Protein AF-A0A7Z8RIX9-F1 (afdb_monomer_lite)

Foldseek 3Di:
DDDDDDPCPPPDDDPPDDDDDDDDPPDWFDWDWDWDQLVDPVPRIDTADTDTGPDDDPDWDWDWDDDSVDIDIDTDD

Secondary structure (DSSP, 8-state):
------TTTT----SS--------TT--SEEEEEEEE---TT-SEEEEEEEEEE---S--EEEEEE-SSSEEEEEE-

Sequence (77 aa):
LTHKTWDGSGRDKTAHYSTVIPLPPNSKNIKIVARECTGLAWEWWRTIINEQNVPLTNEIKVSIGGTTLYPTASISH

Radius of gyration: 13.72 Å; chains: 1; bounding box: 36×22×34 Å

pLDDT: mean 94.3, std 4.29, range [78.25, 97.94]

Structure (mmCIF, N/CA/C/O backbone):
data_AF-A0A7Z8RIX9-F1
#
_entry.id   AF-A0A7Z8RIX9-F1
#
loop_
_atom_site.group_PDB
_atom_site.id
_atom_site.type_symbol
_atom_site.label_atom_id
_atom_site.label_alt_id
_atom_site.label_comp_id
_atom_site.label_asym_id
_atom_site.label_entity_id
_atom_site.label_seq_id
_atom_site.pdbx_PDB_ins_code
_atom_site.Cartn_x
_atom_site.Cartn_y
_atom_site.Cartn_z
_atom_site.occupancy
_atom_site.B_iso_or_equiv
_atom_site.auth_seq_id
_atom_site.auth_comp_id
_atom_site.auth_asym_id
_atom_site.auth_atom_id
_atom_site.pdbx_PDB_model_num
ATOM 1 N N . LEU A 1 1 ? -4.469 -7.143 21.997 1.00 79.81 1 LEU A N 1
ATOM 2 C CA . LEU A 1 1 ? -4.352 -6.519 20.658 1.00 79.81 1 LEU A CA 1
ATOM 3 C C . LEU A 1 1 ? -4.232 -7.641 19.644 1.00 79.81 1 LEU A C 1
ATOM 5 O O . LEU A 1 1 ? -3.374 -8.492 19.831 1.00 79.81 1 LEU A O 1
ATOM 9 N N . THR A 1 2 ? -5.092 -7.675 18.629 1.00 93.00 2 THR A N 1
ATOM 10 C CA . THR A 1 2 ? -5.035 -8.710 17.588 1.00 93.00 2 THR A CA 1
ATOM 11 C C . THR A 1 2 ? -4.433 -8.099 16.336 1.00 93.00 2 THR A C 1
ATOM 13 O O . THR A 1 2 ? -5.030 -7.201 15.748 1.00 93.00 2 THR A O 1
ATOM 16 N N . HIS A 1 3 ? -3.248 -8.562 15.947 1.00 95.88 3 HIS A N 1
ATOM 17 C CA . HIS A 1 3 ? -2.600 -8.109 14.722 1.00 95.88 3 HIS A CA 1
ATOM 18 C C . HIS A 1 3 ? -3.341 -8.656 13.493 1.00 95.88 3 HIS A C 1
ATOM 20 O O . HIS A 1 3 ? -3.787 -9.806 13.490 1.00 95.88 3 HIS A O 1
ATOM 26 N N . LYS A 1 4 ? -3.488 -7.824 12.459 1.00 96.25 4 LYS A N 1
ATOM 27 C CA . LYS A 1 4 ? -4.156 -8.163 11.199 1.00 96.25 4 LYS A CA 1
ATOM 28 C C . LYS A 1 4 ? -3.331 -7.647 10.026 1.00 96.25 4 LYS A C 1
ATOM 30 O O . LYS A 1 4 ? -2.699 -6.601 10.122 1.00 96.25 4 LYS A O 1
ATOM 35 N N . THR A 1 5 ? -3.365 -8.387 8.928 1.00 97.19 5 THR A N 1
ATOM 36 C CA . THR A 1 5 ? -2.690 -8.063 7.668 1.00 97.19 5 THR A CA 1
ATOM 37 C C . THR A 1 5 ? -3.657 -8.284 6.518 1.00 97.19 5 THR A C 1
ATOM 39 O O . THR A 1 5 ? -4.542 -9.130 6.614 1.00 97.19 5 THR A O 1
ATOM 42 N N . TRP A 1 6 ? -3.478 -7.554 5.421 1.00 97.88 6 TRP A N 1
ATOM 43 C CA . TRP A 1 6 ? -4.207 -7.830 4.187 1.00 97.88 6 TRP A CA 1
ATOM 44 C C . TRP A 1 6 ? -3.620 -9.051 3.470 1.00 97.88 6 TRP A C 1
ATOM 46 O O . TRP A 1 6 ? -2.404 -9.127 3.299 1.00 97.88 6 TRP A O 1
ATOM 56 N N . ASP A 1 7 ? -4.463 -9.960 2.985 1.00 96.88 7 ASP A N 1
ATOM 57 C CA . ASP A 1 7 ? -4.044 -11.209 2.321 1.00 96.88 7 ASP A CA 1
ATOM 58 C C . ASP A 1 7 ? -3.251 -10.992 1.018 1.00 96.88 7 ASP A C 1
ATOM 60 O O . ASP A 1 7 ? -2.506 -11.868 0.569 1.00 96.88 7 ASP A O 1
ATOM 64 N N . GLY A 1 8 ? -3.401 -9.817 0.398 1.00 96.00 8 GLY A N 1
ATOM 65 C CA . GLY A 1 8 ? -2.645 -9.413 -0.788 1.00 96.00 8 GLY A CA 1
ATOM 66 C C . GLY A 1 8 ? -1.274 -8.798 -0.494 1.00 96.00 8 GLY A C 1
ATOM 67 O O . GLY A 1 8 ? -0.562 -8.456 -1.438 1.00 96.00 8 GLY A O 1
ATOM 68 N N . SER A 1 9 ? -0.898 -8.652 0.780 1.00 96.06 9 SER A N 1
ATOM 69 C CA . SER A 1 9 ? 0.399 -8.094 1.183 1.00 96.06 9 SER A CA 1
ATOM 70 C C . SER A 1 9 ? 1.560 -8.925 0.631 1.00 96.06 9 SER A C 1
ATOM 72 O O . SER A 1 9 ? 1.534 -10.152 0.689 1.00 96.06 9 SER A O 1
ATOM 74 N N . GLY A 1 10 ? 2.594 -8.254 0.116 1.00 93.19 10 GLY A N 1
ATOM 75 C CA . GLY A 1 10 ? 3.807 -8.909 -0.390 1.00 93.19 10 GLY A CA 1
ATOM 76 C C . GLY A 1 10 ? 3.657 -9.605 -1.747 1.00 93.19 10 GLY A C 1
ATOM 77 O O . GLY A 1 10 ? 4.546 -10.359 -2.126 1.00 93.19 10 GLY A O 1
ATOM 78 N N . ARG A 1 11 ? 2.550 -9.381 -2.468 1.00 95.31 11 ARG A N 1
ATOM 79 C CA . ARG A 1 11 ? 2.335 -9.911 -3.823 1.00 95.31 11 ARG A CA 1
ATOM 80 C C . ARG A 1 11 ? 2.511 -8.824 -4.875 1.00 95.31 11 ARG A C 1
ATOM 82 O O . ARG A 1 11 ? 2.085 -7.690 -4.656 1.00 95.31 11 ARG A O 1
ATOM 89 N N . ASP A 1 12 ? 3.031 -9.211 -6.033 1.00 94.62 12 ASP A N 1
ATOM 90 C CA . ASP A 1 12 ? 3.201 -8.312 -7.172 1.00 94.62 12 ASP A CA 1
ATOM 91 C C . ASP A 1 12 ? 1.852 -7.843 -7.730 1.00 94.62 12 ASP A C 1
ATOM 93 O O . ASP A 1 12 ? 0.872 -8.598 -7.774 1.00 94.62 12 ASP A O 1
ATOM 97 N N . LYS A 1 13 ? 1.805 -6.574 -8.147 1.00 96.12 13 LYS A N 1
ATOM 98 C CA . LYS A 1 13 ? 0.639 -5.909 -8.742 1.00 96.12 13 LYS A CA 1
ATOM 99 C C . LYS A 1 13 ? 1.101 -5.062 -9.923 1.00 96.12 13 LYS A C 1
ATOM 101 O O . LYS A 1 13 ? 2.103 -4.363 -9.818 1.00 96.12 13 LYS A O 1
ATOM 106 N N . THR A 1 14 ? 0.364 -5.111 -11.029 1.00 95.31 14 THR A N 1
ATOM 107 C CA . THR A 1 14 ? 0.658 -4.358 -12.258 1.00 95.31 14 THR A CA 1
ATOM 108 C C . THR A 1 14 ? -0.416 -3.309 -12.521 1.00 95.31 14 THR A C 1
ATOM 110 O O . THR A 1 14 ? -1.555 -3.452 -12.074 1.00 95.31 14 THR A O 1
ATOM 113 N N . ALA A 1 15 ? -0.081 -2.259 -13.270 1.00 93.88 15 ALA A N 1
ATOM 114 C CA . ALA A 1 15 ? -1.076 -1.287 -13.708 1.00 93.88 15 ALA A CA 1
ATOM 115 C C . ALA A 1 15 ? -2.030 -1.913 -14.756 1.00 93.88 15 ALA A C 1
ATOM 117 O O . ALA A 1 15 ? -1.576 -2.625 -15.646 1.00 93.88 15 ALA A O 1
ATOM 118 N N . HIS A 1 16 ? -3.345 -1.680 -14.714 1.00 95.00 16 HIS A N 1
ATOM 119 C CA . HIS A 1 16 ? -4.104 -1.014 -13.650 1.00 95.00 16 HIS A CA 1
ATOM 120 C C . HIS A 1 16 ? -4.599 -2.037 -12.609 1.00 95.00 16 HIS A C 1
ATOM 122 O O . HIS A 1 16 ? -5.126 -3.087 -12.973 1.00 95.00 16 HIS A O 1
ATOM 128 N N . TYR A 1 17 ? -4.485 -1.717 -11.318 1.00 97.50 17 TYR A N 1
ATOM 129 C CA . TYR A 1 17 ? -4.971 -2.558 -10.220 1.00 97.50 17 TYR A CA 1
ATOM 130 C C . TYR A 1 17 ? -5.735 -1.712 -9.202 1.00 97.50 17 TYR A C 1
ATOM 132 O O . TYR A 1 17 ? -5.311 -0.612 -8.860 1.00 97.50 17 TYR A O 1
ATOM 140 N N . SER A 1 18 ? -6.851 -2.238 -8.701 1.00 97.38 18 SER A N 1
ATOM 141 C CA . SER A 1 18 ? -7.642 -1.621 -7.637 1.00 97.38 18 SER A CA 1
ATOM 142 C C . SER A 1 18 ? -8.190 -2.700 -6.709 1.00 97.38 18 SER A C 1
ATOM 144 O O . SER A 1 18 ? -8.464 -3.822 -7.134 1.00 97.38 18 SER A O 1
ATOM 146 N N . THR A 1 19 ? -8.318 -2.372 -5.427 1.00 97.81 19 THR A N 1
ATOM 147 C CA . THR A 1 19 ? -8.875 -3.255 -4.402 1.00 97.81 19 THR A CA 1
ATOM 148 C C . THR A 1 19 ? -9.420 -2.423 -3.251 1.00 97.81 19 THR A C 1
ATOM 150 O O . THR A 1 19 ? -8.949 -1.316 -3.000 1.00 97.81 19 THR A O 1
ATOM 153 N N . VAL A 1 20 ? -10.363 -2.991 -2.504 1.00 97.94 20 VAL A N 1
ATOM 154 C CA . VAL A 1 20 ? -10.863 -2.423 -1.248 1.00 97.94 20 VAL A CA 1
ATOM 155 C C . VAL A 1 20 ? -10.464 -3.348 -0.105 1.00 97.94 20 VAL A C 1
ATOM 157 O O . VAL A 1 20 ? -10.571 -4.568 -0.228 1.00 97.94 20 VAL A O 1
ATOM 160 N N . ILE A 1 21 ? -9.978 -2.775 0.995 1.00 97.62 21 ILE A N 1
ATOM 161 C CA . ILE A 1 21 ? -9.600 -3.513 2.204 1.00 97.62 21 ILE A CA 1
ATOM 162 C C . ILE A 1 21 ? -10.528 -3.037 3.328 1.00 97.62 21 ILE A C 1
ATOM 164 O O . ILE A 1 21 ? -10.335 -1.930 3.832 1.00 97.62 21 ILE A O 1
ATOM 168 N N . PRO A 1 22 ? -11.555 -3.818 3.708 1.00 97.12 22 PRO A N 1
ATOM 169 C CA . PRO A 1 22 ? -12.470 -3.414 4.765 1.00 97.12 22 PRO A CA 1
ATOM 170 C C . PRO A 1 22 ? -11.759 -3.439 6.122 1.00 97.12 22 PRO A C 1
ATOM 172 O O . PRO A 1 22 ? -11.133 -4.434 6.493 1.00 97.12 22 PRO A O 1
ATOM 175 N N . LEU A 1 23 ? -11.885 -2.347 6.875 1.00 96.94 23 LEU A N 1
ATOM 176 C CA . LEU A 1 23 ? -11.340 -2.218 8.222 1.00 96.94 23 LEU A CA 1
ATOM 177 C C . LEU A 1 23 ? -12.481 -2.205 9.250 1.00 96.94 23 LEU A C 1
ATOM 179 O O . LEU A 1 23 ? -13.415 -1.415 9.113 1.00 96.94 23 LEU A O 1
ATOM 183 N N . PRO A 1 24 ? -12.428 -3.045 10.297 1.00 96.00 24 PRO A N 1
ATOM 184 C CA . PRO A 1 24 ? -13.377 -2.970 11.402 1.00 96.00 24 PRO A CA 1
ATOM 185 C C . PRO A 1 24 ? -13.312 -1.620 12.149 1.00 96.00 24 PRO A C 1
ATOM 187 O O . PRO A 1 24 ? -12.226 -1.037 12.239 1.00 96.00 24 PRO A O 1
ATOM 190 N N . PRO A 1 25 ? -14.406 -1.159 12.790 1.00 95.12 25 PRO A N 1
ATOM 191 C CA . PRO A 1 25 ? -14.448 0.128 13.504 1.00 95.12 25 PRO A CA 1
ATOM 192 C C . PRO A 1 25 ? -13.461 0.266 14.675 1.00 95.12 25 PRO A C 1
ATOM 194 O O . PRO A 1 25 ? -13.168 1.367 15.123 1.00 95.12 25 PRO A O 1
ATOM 197 N N . ASN A 1 26 ? -12.949 -0.848 15.202 1.00 95.19 26 ASN A N 1
ATOM 198 C CA . ASN A 1 26 ? -11.969 -0.872 16.290 1.00 95.19 26 ASN A CA 1
ATOM 199 C C . ASN A 1 26 ? -10.509 -0.957 15.796 1.00 95.19 26 ASN A C 1
ATOM 201 O O . ASN A 1 26 ? -9.614 -1.247 16.596 1.00 95.19 26 ASN A O 1
ATOM 205 N N . SER A 1 27 ? -10.264 -0.734 14.500 1.00 96.25 27 SER A N 1
ATOM 206 C CA . SER A 1 27 ? -8.923 -0.757 13.906 1.00 96.25 27 SER A CA 1
ATOM 207 C C . SER A 1 27 ? -8.054 0.373 14.458 1.00 96.25 27 SER A C 1
ATOM 209 O O . SER A 1 27 ? -8.480 1.522 14.547 1.00 96.25 27 SER A O 1
ATOM 211 N N . LYS A 1 28 ? -6.818 0.042 14.836 1.00 95.56 28 LYS A N 1
ATOM 212 C CA . LYS A 1 28 ? -5.817 0.977 15.370 1.00 95.56 28 LYS A CA 1
ATOM 213 C C . LYS A 1 28 ? -4.456 0.671 14.757 1.00 95.56 28 LYS A C 1
ATOM 215 O O . LYS A 1 28 ? -4.238 -0.446 14.293 1.00 95.56 28 LYS A O 1
ATOM 220 N N . ASN A 1 29 ? -3.543 1.641 14.808 1.00 96.00 29 ASN A N 1
ATOM 221 C CA . ASN A 1 29 ? -2.173 1.520 14.295 1.00 96.00 29 ASN A CA 1
ATOM 222 C C . ASN A 1 29 ? -2.137 1.096 12.815 1.00 96.00 29 ASN A C 1
ATOM 224 O O . ASN A 1 29 ? -1.389 0.197 12.430 1.00 96.00 29 ASN A O 1
ATOM 228 N N . ILE A 1 30 ? -2.984 1.721 11.991 1.00 96.56 30 ILE A N 1
ATOM 229 C CA . ILE A 1 30 ? -3.063 1.427 10.559 1.00 96.56 30 ILE A CA 1
ATOM 230 C C . ILE A 1 30 ? -1.748 1.867 9.907 1.00 96.56 30 ILE A C 1
ATOM 232 O O . ILE A 1 30 ? -1.329 3.019 10.042 1.00 96.56 30 ILE A O 1
ATOM 236 N N . LYS A 1 31 ? -1.089 0.933 9.217 1.00 97.44 31 LYS A N 1
ATOM 237 C CA . LYS A 1 31 ? 0.154 1.162 8.479 1.00 97.44 31 LYS A CA 1
ATOM 238 C C . LYS A 1 31 ? -0.045 0.775 7.022 1.00 97.44 31 LYS A C 1
ATOM 240 O O . LYS A 1 31 ? -0.476 -0.340 6.735 1.00 97.44 31 LYS A O 1
ATOM 245 N N . ILE A 1 32 ? 0.309 1.681 6.118 1.00 97.12 32 ILE A N 1
ATOM 246 C CA . ILE A 1 32 ? 0.171 1.492 4.675 1.00 97.12 32 ILE A CA 1
ATOM 247 C C . ILE A 1 32 ? 1.558 1.597 4.058 1.00 97.12 32 ILE A C 1
ATOM 249 O O . ILE A 1 32 ? 2.259 2.592 4.239 1.00 97.12 32 ILE A O 1
ATOM 253 N N . VAL A 1 33 ? 1.968 0.547 3.348 1.00 97.06 33 VAL A N 1
ATOM 254 C CA . VAL A 1 33 ? 3.264 0.488 2.670 1.00 97.06 33 VAL A CA 1
ATOM 255 C C . VAL A 1 33 ? 3.051 0.087 1.221 1.00 97.06 33 VAL A C 1
ATOM 257 O O . VAL A 1 33 ? 2.401 -0.922 0.952 1.00 97.06 33 VAL A O 1
ATOM 260 N N . ALA A 1 34 ? 3.645 0.845 0.305 1.00 96.31 34 ALA A N 1
ATOM 261 C CA . ALA A 1 34 ? 3.716 0.509 -1.111 1.00 96.31 34 ALA A CA 1
ATOM 262 C C . ALA A 1 34 ? 5.171 0.585 -1.576 1.00 96.31 34 ALA A C 1
ATOM 264 O O . ALA A 1 34 ? 5.894 1.530 -1.242 1.00 96.31 34 ALA A O 1
ATOM 265 N N . ARG A 1 35 ? 5.601 -0.425 -2.333 1.00 95.06 35 ARG A N 1
ATOM 266 C CA . ARG A 1 35 ? 6.949 -0.519 -2.895 1.00 95.06 35 ARG A CA 1
ATOM 267 C C . ARG A 1 35 ? 6.866 -0.810 -4.384 1.00 95.06 35 ARG A C 1
ATOM 269 O O . ARG A 1 35 ? 5.998 -1.567 -4.806 1.00 95.06 35 ARG A O 1
ATOM 276 N N . GLU A 1 36 ? 7.785 -0.240 -5.142 1.00 94.06 36 GLU A N 1
ATOM 277 C CA . GLU A 1 36 ? 7.987 -0.536 -6.556 1.00 94.06 36 GLU A CA 1
ATOM 278 C C . GLU A 1 36 ? 9.223 -1.417 -6.735 1.00 94.06 36 GLU A C 1
ATOM 280 O O . GLU A 1 36 ? 10.250 -1.198 -6.087 1.00 94.06 36 GLU A O 1
ATOM 285 N N . CYS A 1 37 ? 9.116 -2.403 -7.627 1.00 91.12 37 CYS A N 1
ATOM 286 C CA . CYS A 1 37 ? 10.238 -3.222 -8.066 1.00 91.12 37 CYS A CA 1
ATOM 287 C C . CYS A 1 37 ? 10.981 -2.480 -9.185 1.00 91.12 37 CYS A C 1
ATOM 289 O O . CYS A 1 37 ? 10.495 -2.424 -10.312 1.00 91.12 37 CYS A O 1
ATOM 291 N N . THR A 1 38 ? 12.136 -1.884 -8.878 1.00 87.12 38 THR A N 1
ATOM 292 C CA . THR A 1 38 ? 12.888 -1.071 -9.857 1.00 87.12 38 THR A CA 1
ATOM 293 C C . THR A 1 38 ? 13.749 -1.921 -10.796 1.00 87.12 38 THR A C 1
ATOM 295 O O . THR A 1 38 ? 14.195 -1.436 -11.833 1.00 87.12 38 THR A O 1
ATOM 298 N N . GLY A 1 39 ? 14.034 -3.173 -10.414 1.00 84.38 39 GLY A N 1
ATOM 299 C CA . GLY A 1 39 ? 14.961 -4.055 -11.129 1.00 84.38 39 GLY A CA 1
ATOM 300 C C . GLY A 1 39 ? 16.438 -3.634 -11.058 1.00 84.38 39 GLY A C 1
ATOM 301 O O . GLY A 1 39 ? 17.263 -4.207 -11.766 1.00 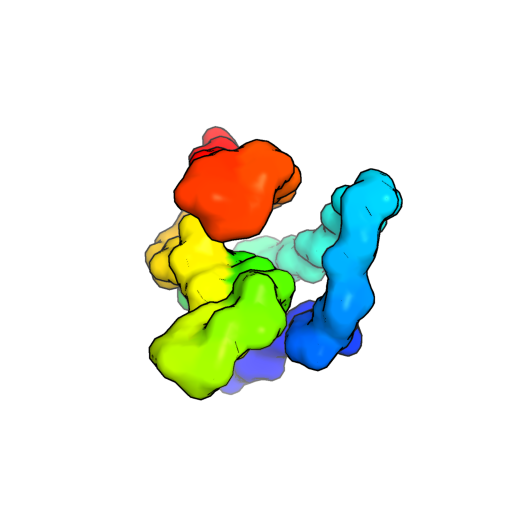84.38 39 GLY A O 1
ATOM 302 N N . LEU A 1 40 ? 16.795 -2.641 -10.232 1.00 84.94 40 LEU A N 1
ATOM 303 C CA . LEU A 1 40 ? 18.175 -2.176 -10.054 1.00 84.94 40 LEU A CA 1
ATOM 304 C C . LEU A 1 40 ? 18.895 -2.973 -8.965 1.00 84.94 40 LEU A C 1
ATOM 306 O O . LEU A 1 40 ? 18.407 -3.042 -7.838 1.00 84.94 40 LEU A O 1
ATOM 310 N N . ALA A 1 41 ? 20.102 -3.481 -9.253 1.00 82.25 41 ALA A N 1
ATOM 311 C CA . ALA A 1 41 ? 20.914 -4.306 -8.335 1.00 82.25 41 ALA A CA 1
ATOM 312 C C . ALA A 1 41 ? 21.073 -3.712 -6.929 1.00 82.25 41 ALA A C 1
ATOM 314 O O . ALA A 1 41 ? 21.064 -4.442 -5.942 1.00 82.25 41 ALA A O 1
ATOM 315 N N . TRP A 1 42 ? 21.182 -2.389 -6.842 1.00 78.25 42 TRP A N 1
ATOM 316 C CA . TRP A 1 42 ? 21.403 -1.656 -5.598 1.00 78.25 42 TRP A CA 1
ATOM 317 C C . TRP A 1 42 ? 20.121 -1.115 -4.946 1.00 78.25 42 TRP A C 1
ATOM 319 O O . TRP A 1 42 ? 20.186 -0.611 -3.830 1.00 78.25 42 TRP A O 1
ATOM 329 N N . GLU A 1 43 ? 18.960 -1.201 -5.604 1.00 83.44 43 GLU A N 1
ATOM 330 C CA . GLU A 1 43 ? 17.690 -0.677 -5.080 1.00 83.44 43 GLU A CA 1
ATOM 331 C C . GLU A 1 43 ? 16.486 -1.479 -5.598 1.00 83.44 43 GLU A C 1
ATOM 333 O O . GLU A 1 43 ? 15.508 -0.917 -6.086 1.00 83.44 43 GLU A O 1
ATOM 338 N N . TRP A 1 44 ? 16.549 -2.811 -5.506 1.00 84.94 44 TRP A N 1
ATOM 339 C CA . TRP A 1 44 ? 15.572 -3.706 -6.145 1.00 84.94 44 TRP A CA 1
ATOM 340 C C . TRP A 1 44 ? 14.115 -3.406 -5.755 1.00 84.94 44 TRP A C 1
ATOM 342 O O . TRP A 1 44 ? 13.212 -3.577 -6.569 1.00 84.94 44 TRP A O 1
ATOM 352 N N . TRP A 1 45 ? 13.900 -2.892 -4.538 1.00 91.19 45 TRP A N 1
ATOM 353 C CA . TRP A 1 45 ? 12.613 -2.391 -4.060 1.00 91.19 45 TRP A CA 1
ATOM 354 C C . TRP A 1 45 ? 12.742 -0.966 -3.522 1.00 91.19 45 TRP A C 1
ATOM 356 O O . TRP A 1 45 ? 13.365 -0.753 -2.480 1.00 91.19 45 TRP A O 1
ATOM 366 N N . ARG A 1 46 ? 12.079 -0.005 -4.169 1.00 93.31 46 ARG A N 1
ATOM 367 C CA . ARG A 1 46 ? 11.961 1.374 -3.680 1.00 93.31 46 ARG A CA 1
ATOM 368 C C . ARG A 1 46 ? 10.644 1.551 -2.940 1.00 93.31 46 ARG A C 1
ATOM 370 O O . ARG A 1 46 ? 9.592 1.147 -3.425 1.00 93.31 46 ARG A O 1
ATOM 377 N N . THR A 1 47 ? 10.678 2.158 -1.757 1.00 95.00 47 THR A N 1
ATOM 378 C CA . THR A 1 47 ? 9.452 2.463 -1.003 1.00 95.00 47 THR A CA 1
ATOM 379 C C . THR A 1 47 ? 8.847 3.769 -1.504 1.00 95.00 47 THR A C 1
ATOM 381 O O . THR A 1 47 ? 9.502 4.802 -1.435 1.00 95.00 47 THR A O 1
ATOM 384 N N . ILE A 1 48 ? 7.606 3.717 -1.992 1.00 95.25 48 ILE A N 1
ATOM 385 C CA . ILE A 1 48 ? 6.869 4.891 -2.488 1.00 95.25 48 ILE A CA 1
ATOM 386 C C . ILE A 1 48 ? 5.955 5.447 -1.388 1.00 95.25 48 ILE A C 1
ATOM 388 O O . ILE A 1 48 ? 5.798 6.655 -1.252 1.00 95.25 48 ILE A O 1
ATOM 392 N N . ILE A 1 49 ? 5.382 4.564 -0.564 1.00 95.94 49 ILE A N 1
ATOM 393 C CA . ILE A 1 49 ? 4.553 4.933 0.588 1.00 95.94 49 ILE A CA 1
ATOM 394 C C . ILE A 1 49 ? 5.034 4.161 1.812 1.00 95.94 49 ILE A C 1
ATOM 396 O O . ILE A 1 49 ? 5.241 2.949 1.737 1.00 95.94 49 ILE A O 1
ATOM 400 N N . ASN A 1 50 ? 5.163 4.847 2.947 1.00 96.50 50 ASN A N 1
ATOM 401 C CA . ASN A 1 50 ? 5.376 4.242 4.262 1.00 96.50 50 ASN A CA 1
ATOM 402 C C . ASN A 1 50 ? 4.705 5.096 5.337 1.00 96.50 50 ASN A C 1
ATOM 404 O O . ASN A 1 50 ? 5.377 5.735 6.144 1.00 96.50 50 ASN A O 1
ATOM 408 N N . GLU A 1 51 ? 3.377 5.114 5.314 1.00 96.31 51 GLU A N 1
ATOM 409 C CA . GLU A 1 51 ? 2.588 5.899 6.256 1.00 96.31 51 GLU A CA 1
ATOM 410 C C . GLU A 1 51 ? 2.241 5.058 7.484 1.00 96.31 51 GLU A C 1
ATOM 412 O O . GLU A 1 51 ? 1.832 3.895 7.372 1.00 96.31 51 GLU A O 1
ATOM 417 N N . GLN A 1 52 ? 2.421 5.641 8.665 1.00 96.31 52 GLN A N 1
ATOM 418 C CA . GLN A 1 52 ? 2.204 4.974 9.945 1.00 96.31 52 GLN A CA 1
ATOM 419 C C . GLN A 1 52 ? 1.157 5.729 10.751 1.00 96.31 52 GLN A C 1
ATOM 421 O O . GLN A 1 52 ? 1.095 6.949 10.703 1.00 96.31 52 GLN A O 1
ATOM 426 N N . ASN A 1 53 ? 0.376 5.001 11.550 1.00 94.94 53 ASN A N 1
ATOM 427 C CA . ASN A 1 53 ? -0.685 5.580 12.378 1.00 94.94 53 ASN A CA 1
ATOM 428 C C . ASN A 1 53 ? -1.711 6.382 11.563 1.00 94.94 53 ASN A C 1
ATOM 430 O O . ASN A 1 53 ? -2.189 7.422 12.013 1.00 94.94 53 ASN A O 1
ATOM 434 N N . VAL A 1 54 ? -2.074 5.872 10.382 1.00 96.44 54 VAL A N 1
ATOM 435 C CA . VAL A 1 54 ? -3.118 6.473 9.543 1.00 96.44 54 VAL A CA 1
ATOM 436 C C . VAL A 1 54 ? -4.425 6.535 10.348 1.00 96.44 54 VAL A C 1
ATOM 438 O O . VAL A 1 54 ? -4.810 5.518 10.944 1.00 96.44 54 VAL A O 1
ATOM 441 N N . PRO A 1 55 ? -5.109 7.695 10.405 1.00 96.00 55 PRO A N 1
ATOM 442 C CA . PRO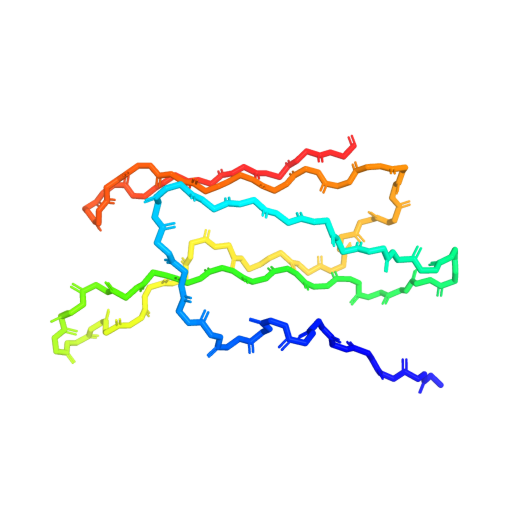 A 1 55 ? -6.374 7.807 11.114 1.00 96.00 55 PRO A CA 1
ATOM 443 C C . PRO A 1 55 ? -7.436 6.929 10.448 1.00 96.00 55 PRO A C 1
ATOM 445 O O . PRO A 1 55 ? -7.537 6.870 9.224 1.00 96.00 55 PRO A O 1
ATOM 448 N N . LEU A 1 56 ? -8.244 6.248 11.261 1.00 96.62 56 LEU A N 1
ATOM 449 C CA . LEU A 1 56 ? -9.403 5.515 10.762 1.00 96.62 56 LEU A CA 1
ATOM 450 C C . LEU A 1 56 ? -10.499 6.524 10.390 1.00 96.62 56 LEU A C 1
ATOM 452 O O . LEU A 1 56 ? -11.156 7.071 11.275 1.00 96.62 56 LEU A O 1
ATOM 456 N N . THR A 1 57 ? -10.681 6.767 9.094 1.00 96.38 57 THR A N 1
ATOM 457 C CA . THR A 1 57 ? -11.790 7.559 8.541 1.00 96.38 57 THR A CA 1
ATOM 458 C C . THR A 1 57 ? -12.753 6.661 7.762 1.00 96.38 57 THR A C 1
ATOM 460 O O . THR A 1 57 ? -12.541 5.452 7.649 1.00 96.38 57 THR A O 1
ATOM 463 N N . ASN A 1 58 ? -13.837 7.242 7.236 1.00 95.56 58 ASN A N 1
ATOM 464 C CA . ASN A 1 58 ? -14.801 6.506 6.413 1.00 95.56 58 ASN A CA 1
ATOM 465 C C . ASN A 1 58 ? -14.156 5.922 5.149 1.00 95.56 58 ASN A C 1
ATOM 467 O O . ASN A 1 58 ? -14.554 4.852 4.695 1.00 95.56 58 ASN A O 1
ATOM 471 N N . GLU A 1 59 ? -13.174 6.622 4.580 1.00 96.81 59 GLU A N 1
ATOM 472 C CA . GLU A 1 59 ? -12.493 6.199 3.367 1.00 96.81 59 GLU A CA 1
ATOM 473 C C . GLU A 1 59 ? -11.043 6.682 3.382 1.00 96.81 59 GLU A C 1
ATOM 475 O O . GLU A 1 59 ? -10.779 7.877 3.426 1.00 96.81 59 GLU A O 1
ATOM 480 N N . ILE A 1 60 ? -10.100 5.744 3.304 1.00 97.62 60 ILE A N 1
ATOM 481 C CA . ILE A 1 60 ? -8.677 6.044 3.136 1.00 97.62 60 ILE A CA 1
ATOM 482 C C . ILE A 1 60 ? -8.331 5.730 1.681 1.00 97.62 60 ILE A C 1
ATOM 484 O O . ILE A 1 60 ? -8.178 4.563 1.310 1.00 97.62 60 ILE A O 1
ATOM 488 N N . LYS A 1 61 ? -8.224 6.762 0.840 1.00 97.75 61 LYS A N 1
ATOM 489 C CA . LYS A 1 61 ? -7.844 6.602 -0.569 1.00 97.75 61 LYS A CA 1
ATOM 490 C C . LYS A 1 61 ? -6.335 6.638 -0.692 1.00 97.75 61 LYS A C 1
ATOM 492 O O . LYS A 1 61 ? -5.706 7.638 -0.359 1.00 97.75 61 LYS A O 1
ATOM 497 N N . VAL A 1 62 ? -5.776 5.557 -1.219 1.00 97.44 62 VAL A N 1
ATOM 498 C CA . VAL A 1 62 ? -4.348 5.426 -1.503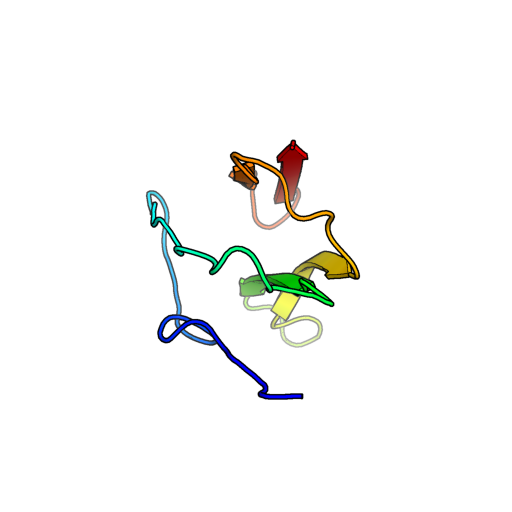 1.00 97.44 62 VAL A CA 1
ATOM 499 C C . VAL A 1 62 ? -4.190 5.263 -3.002 1.00 97.44 62 VAL A C 1
ATOM 501 O O . VAL A 1 62 ? -4.732 4.323 -3.580 1.00 97.44 62 VAL A O 1
ATOM 504 N N . SER A 1 63 ? -3.461 6.177 -3.632 1.00 97.44 63 SER A N 1
ATOM 505 C CA . SER A 1 63 ? -3.153 6.111 -5.061 1.00 97.44 63 SER A CA 1
ATOM 506 C C . SER A 1 63 ? -1.648 6.093 -5.261 1.00 97.44 63 SER A C 1
ATOM 508 O O . SER A 1 63 ? -0.924 6.840 -4.608 1.00 97.44 63 SER A O 1
ATOM 510 N N . ILE A 1 64 ? -1.186 5.240 -6.172 1.00 96.81 64 ILE A N 1
ATOM 511 C CA . ILE A 1 64 ? 0.200 5.193 -6.643 1.00 96.81 64 ILE A CA 1
ATOM 512 C C . ILE A 1 64 ? 0.212 5.296 -8.167 1.00 96.81 64 ILE A C 1
ATOM 514 O O . ILE A 1 64 ? -0.716 4.828 -8.828 1.00 96.81 64 ILE A O 1
ATOM 518 N N . GLY A 1 65 ? 1.250 5.905 -8.726 1.00 95.88 65 GLY A N 1
ATOM 519 C CA . GLY A 1 65 ? 1.393 6.092 -10.164 1.00 95.88 65 GLY A CA 1
ATOM 520 C C . GLY A 1 65 ? 2.787 6.571 -10.548 1.00 95.88 65 GLY A C 1
ATO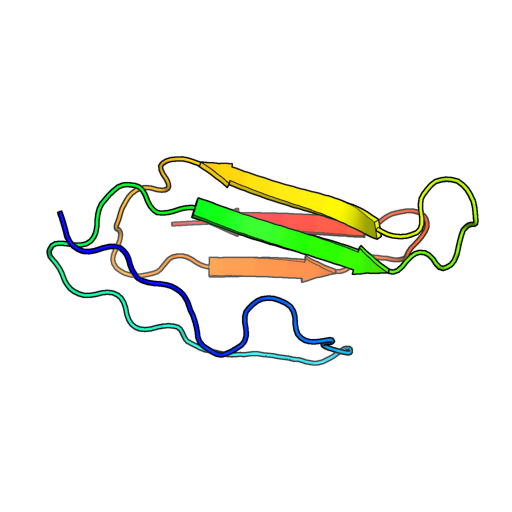M 521 O O . GLY A 1 65 ? 3.765 6.307 -9.849 1.00 95.88 65 GLY A O 1
ATOM 522 N N . GLY A 1 66 ? 2.872 7.291 -11.665 1.00 94.69 66 GLY A N 1
ATOM 523 C CA . GLY A 1 66 ? 4.136 7.800 -12.188 1.00 94.69 66 GLY A CA 1
ATOM 524 C C . GLY A 1 66 ? 4.917 6.744 -12.968 1.00 94.69 66 GLY A C 1
ATOM 525 O O . GLY A 1 66 ? 4.341 5.867 -13.608 1.00 94.69 66 GLY A O 1
ATOM 526 N N . THR A 1 67 ? 6.238 6.870 -12.949 1.00 93.75 67 THR A N 1
ATOM 527 C CA . THR A 1 67 ? 7.179 5.974 -13.639 1.00 93.75 67 THR A CA 1
ATOM 528 C C . THR A 1 67 ? 8.245 5.502 -12.660 1.00 93.75 67 THR A C 1
ATOM 530 O O . THR A 1 67 ? 8.435 6.130 -11.627 1.00 93.75 67 THR A O 1
ATOM 533 N N . THR A 1 68 ?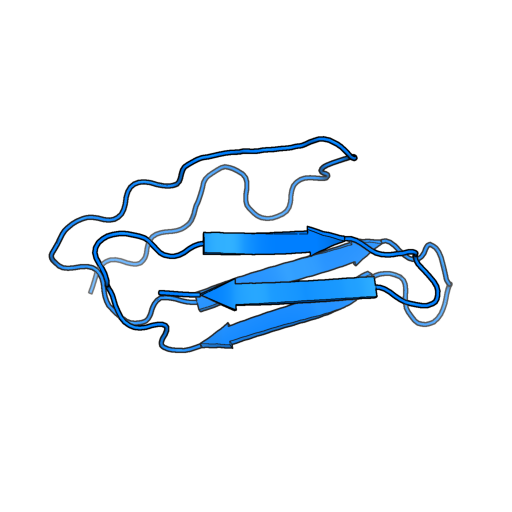 9.025 4.481 -13.008 1.00 91.56 68 THR A N 1
ATOM 534 C CA . THR A 1 68 ? 10.113 3.995 -12.139 1.00 91.56 68 THR A CA 1
ATOM 535 C C . THR A 1 68 ? 11.159 5.050 -11.788 1.00 91.56 6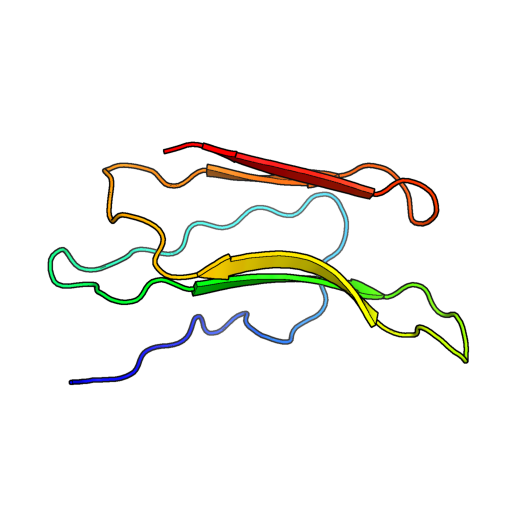8 THR A C 1
ATOM 537 O O . THR A 1 68 ? 11.760 5.018 -10.712 1.00 91.56 68 THR A O 1
ATOM 540 N N . LEU A 1 69 ? 11.376 6.028 -12.669 1.00 90.31 69 LEU A N 1
ATOM 541 C CA . LEU A 1 69 ? 12.271 7.146 -12.377 1.00 90.31 69 LEU A CA 1
ATOM 542 C C . LEU A 1 69 ? 11.600 8.208 -11.493 1.00 90.31 69 LEU A C 1
ATOM 544 O O . LEU A 1 69 ? 12.250 8.771 -10.616 1.00 90.31 69 LEU A O 1
ATOM 548 N N . TYR A 1 70 ? 10.303 8.446 -11.703 1.00 92.81 70 TYR A N 1
ATOM 549 C CA . TYR A 1 70 ? 9.507 9.449 -10.995 1.00 92.81 70 TYR A CA 1
ATOM 550 C C . TYR A 1 70 ? 8.169 8.852 -10.532 1.00 92.81 70 TYR A C 1
ATOM 552 O O . TYR A 1 70 ? 7.136 9.088 -11.175 1.00 92.81 70 TYR A O 1
ATOM 560 N N . PRO A 1 71 ? 8.168 8.040 -9.461 1.00 95.19 71 PRO A N 1
ATOM 561 C CA . PRO A 1 71 ? 6.941 7.474 -8.928 1.00 95.19 71 PRO A CA 1
ATOM 562 C C . PRO A 1 71 ? 6.139 8.556 -8.207 1.00 95.19 71 PRO A C 1
ATOM 564 O O . PRO A 1 71 ? 6.696 9.492 -7.631 1.00 95.19 71 PRO A O 1
ATOM 567 N N . THR A 1 72 ? 4.819 8.420 -8.211 1.00 95.69 72 THR A N 1
ATOM 568 C CA . THR A 1 72 ? 3.914 9.308 -7.479 1.00 95.69 72 THR A CA 1
ATOM 569 C C . THR A 1 72 ? 3.069 8.512 -6.501 1.00 95.69 72 THR A C 1
ATOM 571 O O . THR A 1 72 ? 2.739 7.348 -6.732 1.00 95.69 72 THR A O 1
ATOM 574 N N . ALA A 1 73 ? 2.719 9.150 -5.391 1.00 96.00 73 ALA A N 1
ATOM 575 C CA . ALA A 1 73 ? 1.818 8.592 -4.404 1.00 96.00 73 ALA A CA 1
ATOM 576 C C . ALA A 1 73 ? 1.006 9.686 -3.724 1.00 96.00 73 ALA A C 1
ATOM 578 O O . ALA A 1 73 ? 1.497 10.792 -3.500 1.00 96.00 73 ALA A O 1
ATOM 579 N N . SER A 1 74 ? -0.226 9.353 -3.360 1.00 96.19 74 SER A N 1
ATOM 580 C CA . SER A 1 74 ? -1.078 10.201 -2.540 1.00 96.19 74 SER A CA 1
ATOM 581 C C . SER A 1 74 ? -1.910 9.365 -1.575 1.00 96.19 74 SER A C 1
ATOM 583 O O . SER A 1 74 ? -2.327 8.244 -1.879 1.00 96.19 74 SER A O 1
ATOM 585 N N . ILE A 1 75 ? -2.141 9.935 -0.393 1.00 96.50 75 ILE A N 1
ATOM 586 C CA . ILE A 1 75 ? -3.069 9.416 0.607 1.00 96.50 75 ILE A CA 1
ATOM 587 C C . ILE A 1 75 ? -4.020 10.553 0.966 1.00 96.50 75 ILE A C 1
ATOM 589 O O . ILE A 1 75 ? -3.571 11.637 1.333 1.00 96.50 75 ILE A O 1
ATOM 593 N N . SER A 1 76 ? -5.322 10.309 0.867 1.00 95.69 76 SER A N 1
ATOM 594 C CA . SER A 1 76 ? -6.364 11.239 1.316 1.00 95.69 76 SER A CA 1
ATOM 595 C C . SER A 1 76 ? -7.385 10.507 2.180 1.00 95.69 76 SER A C 1
ATOM 597 O O . SER A 1 76 ? -7.655 9.330 1.925 1.00 95.69 76 SER A O 1
ATOM 599 N N . HIS A 1 77 ? -7.940 11.195 3.175 1.00 88.38 77 HIS A N 1
ATOM 600 C CA . HIS A 1 77 ? -8.832 10.633 4.188 1.00 88.38 77 HIS A CA 1
ATOM 601 C C . HIS A 1 77 ? -9.991 11.568 4.528 1.00 88.38 77 HIS A C 1
ATOM 603 O O . HIS A 1 77 ? -9.861 12.782 4.249 1.00 88.38 77 HIS A O 1
#